Protein AF-A0A1M2VWN3-F1 (afdb_monomer)

Solvent-accessible surface area (backbone atoms only — not comparable to full-atom values): 7420 Å² total; per-residue (Å²): 137,85,85,89,80,76,85,82,74,79,75,86,73,88,50,48,45,52,66,59,38,49,77,71,51,67,49,44,97,93,47,69,50,64,65,43,53,75,71,62,56,84,66,40,78,57,47,56,67,54,49,51,51,35,54,48,38,22,66,74,72,71,43,54,59,69,57,19,49,51,53,50,51,52,51,54,37,45,76,72,42,26,39,98,89,72,43,48,45,75,63,72,66,51,54,83,51,55,61,55,52,56,50,25,71,77,68,74,49,85,81,58,73,78,65,77,69,75,129

InterPro domains:
  IPR018559 Protein of unknown function DUF2015 [PF09435] (18-87)
  IPR018559 Protein of unknown function DUF2015 [PTHR28023] (10-87)

Sequence (119 aa):
MRSLFGPRVAHYQPVSTFAEQADAGLSSSTFDIEANIRDGDSRAGLDDRGTQEVLDIMRRERVNFDQARLIRQNRILAAHGIDPSGQSSAFSRSPPWALHILIALQTGMPLDAKAVTRL

Nearest PDB structures 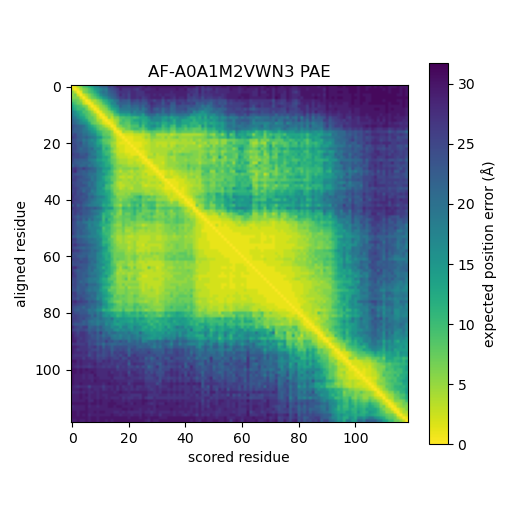(foldseek):
  1ofr-assembly4_G  TM=3.196E-01  e=9.215E+00  Saccharomyces cerevisiae

Organism: Trametes pubescens (NCBI:txid154538)

Radius of gyration: 23.91 Å; Cα contacts (8 Å, |Δi|>4): 80; chains: 1; bounding box: 56×49×53 Å

Mean predicted aligned error: 15.08 Å

Secondary structure (DSSP, 8-state):
----------PPPPPPPHHHHHHTT--BTTB--HHHHHTT-----S-HHHHHHHHHHHHHHT--HHHHHHHHHHHHHHHTTB-TTSSBHHHHTS-HHHHHHHHHHHHT----HHHH---

Foldseek 3Di:
DDDDDDDPPPDDDDAAALVVCVVVQLADPVRHCVVCVVVVPPDRPDGPVRSVQLVVQCVPVVDHSVVSVVVVVQVVCVVVQQHPVRHRVVVVPQPPLNVVVVVCVVPVNDDDPVSVPDD

Structure (mmCIF, N/CA/C/O backbone):
data_AF-A0A1M2VWN3-F1
#
_entry.id   AF-A0A1M2VWN3-F1
#
loop_
_atom_site.group_PDB
_atom_site.id
_atom_site.type_symbol
_atom_site.label_atom_id
_atom_site.label_alt_id
_atom_site.label_comp_id
_atom_site.label_asym_id
_atom_site.label_entity_id
_atom_site.label_seq_id
_atom_site.pdbx_PDB_ins_code
_atom_site.Cartn_x
_atom_site.Cartn_y
_atom_site.Cartn_z
_atom_site.occupancy
_atom_site.B_iso_or_equiv
_atom_site.auth_seq_id
_atom_site.auth_comp_id
_atom_site.auth_asym_id
_atom_site.auth_atom_id
_atom_site.pdbx_PDB_model_num
ATOM 1 N N . MET A 1 1 ? -28.999 -24.001 -33.099 1.00 45.41 1 MET A N 1
ATOM 2 C CA . MET A 1 1 ? -27.830 -23.099 -33.011 1.00 45.41 1 MET A CA 1
ATOM 3 C C . MET A 1 1 ? -27.843 -22.455 -31.628 1.00 45.41 1 MET A C 1
ATOM 5 O O . MET A 1 1 ? -28.754 -21.694 -31.344 1.00 45.41 1 MET A O 1
ATOM 9 N N . ARG A 1 2 ? -26.945 -22.860 -30.718 1.00 47.62 2 ARG A N 1
ATOM 10 C CA . ARG A 1 2 ? -26.876 -22.334 -29.339 1.00 47.62 2 ARG A CA 1
ATOM 11 C C . ARG A 1 2 ? -25.956 -21.112 -29.330 1.00 47.62 2 ARG A C 1
ATOM 13 O O . ARG A 1 2 ? -24.766 -21.256 -29.583 1.00 47.62 2 ARG A O 1
ATOM 20 N N . SER A 1 3 ? -26.523 -19.936 -29.071 1.00 49.66 3 SER A N 1
ATOM 21 C CA . SER A 1 3 ? -25.765 -18.703 -28.844 1.00 49.66 3 SER A CA 1
ATOM 22 C C . SER A 1 3 ? -25.067 -18.782 -27.484 1.00 49.66 3 SER A C 1
ATOM 24 O O . SER A 1 3 ? -25.713 -19.039 -26.470 1.00 49.66 3 SER A O 1
ATOM 26 N N . LEU A 1 4 ? -23.743 -18.625 -27.486 1.00 63.94 4 LEU A N 1
ATOM 27 C CA . LEU A 1 4 ? -22.833 -18.835 -26.356 1.00 63.94 4 LEU A CA 1
ATOM 28 C C . LEU A 1 4 ? -22.230 -17.520 -25.836 1.00 63.94 4 LEU A C 1
ATOM 30 O O . LEU A 1 4 ? -21.078 -17.518 -25.440 1.00 63.94 4 LEU A O 1
ATOM 34 N N . PHE A 1 5 ? -22.941 -16.391 -25.827 1.00 60.53 5 PHE A N 1
ATOM 35 C CA . PHE A 1 5 ? -22.358 -15.137 -25.317 1.00 60.53 5 PHE A CA 1
ATOM 36 C C . PHE A 1 5 ? -23.403 -14.252 -24.627 1.00 60.53 5 PHE A C 1
ATOM 38 O O . PHE A 1 5 ? -23.919 -13.303 -25.207 1.00 60.53 5 PHE A O 1
ATOM 45 N N . GLY A 1 6 ? -23.721 -14.576 -23.371 1.00 61.91 6 GLY A N 1
ATOM 46 C CA . GLY A 1 6 ? -24.357 -13.631 -22.448 1.00 61.91 6 GLY A CA 1
ATOM 47 C C . GLY A 1 6 ? -23.293 -12.743 -21.785 1.00 61.91 6 GLY A C 1
ATOM 48 O O . GLY A 1 6 ? -22.199 -13.243 -21.496 1.00 61.91 6 GLY A O 1
ATOM 49 N N . PRO A 1 7 ? -23.562 -11.447 -21.540 1.00 61.59 7 PRO A N 1
ATOM 50 C CA . PRO A 1 7 ? -22.617 -10.576 -20.856 1.00 61.59 7 PRO A CA 1
ATOM 51 C C . PRO A 1 7 ? -22.400 -11.098 -19.435 1.00 61.59 7 PRO A C 1
ATOM 53 O O . PRO A 1 7 ? -23.347 -11.311 -18.679 1.00 61.59 7 PRO A O 1
ATOM 56 N N . ARG A 1 8 ? -21.135 -11.324 -19.070 1.00 62.00 8 ARG A N 1
ATOM 57 C CA . ARG A 1 8 ? -20.754 -11.599 -17.685 1.00 62.00 8 ARG A CA 1
ATOM 58 C C . ARG A 1 8 ? -20.988 -10.319 -16.894 1.00 62.00 8 ARG A C 1
ATOM 60 O O . ARG A 1 8 ? -20.155 -9.418 -16.925 1.00 62.00 8 ARG A O 1
ATOM 67 N N . VAL A 1 9 ? -22.132 -10.223 -16.228 1.00 66.25 9 VAL A N 1
ATOM 68 C CA . VAL A 1 9 ? -22.371 -9.169 -15.246 1.00 66.25 9 VAL A CA 1
ATOM 69 C C . VAL A 1 9 ? -21.352 -9.395 -14.135 1.00 66.25 9 VAL A C 1
ATOM 71 O O . VAL A 1 9 ? -21.380 -10.424 -13.461 1.00 66.25 9 VAL A O 1
ATOM 74 N N . ALA A 1 10 ? -20.384 -8.489 -14.005 1.00 68.19 10 ALA A N 1
ATOM 75 C CA . ALA A 1 10 ? -19.480 -8.501 -12.869 1.00 68.19 10 ALA A CA 1
ATOM 76 C C . ALA A 1 10 ? -20.338 -8.300 -11.615 1.00 68.19 10 ALA A C 1
ATOM 78 O O . ALA A 1 10 ? -20.930 -7.238 -11.429 1.00 68.19 10 ALA A O 1
ATOM 79 N N . HIS A 1 11 ? -20.475 -9.347 -10.804 1.00 67.88 11 HIS A N 1
ATOM 80 C CA . HIS A 1 11 ? -21.182 -9.252 -9.537 1.00 67.88 11 HIS A CA 1
ATOM 81 C C . HIS A 1 11 ? -20.440 -8.260 -8.644 1.00 67.88 11 HIS A C 1
ATOM 83 O O . HIS A 1 11 ? -19.239 -8.411 -8.412 1.00 67.88 11 HIS A O 1
ATOM 89 N N . TYR A 1 12 ? -21.160 -7.250 -8.163 1.00 60.59 12 TYR A N 1
ATOM 90 C CA . TYR A 1 12 ? -20.692 -6.401 -7.080 1.00 60.59 12 TYR A CA 1
ATOM 91 C C . TYR A 1 12 ? -20.361 -7.299 -5.881 1.00 60.59 12 TYR A C 1
ATOM 93 O O . TYR A 1 12 ? -21.226 -8.035 -5.402 1.00 60.59 12 TYR A O 1
ATOM 101 N N . GLN A 1 13 ? -19.099 -7.290 -5.457 1.00 59.41 13 GLN A N 1
ATOM 102 C CA . GLN A 1 13 ? -18.680 -7.900 -4.200 1.00 59.41 13 GLN A CA 1
ATOM 103 C C . GLN A 1 13 ? -18.817 -6.823 -3.118 1.00 59.41 13 GLN A C 1
ATOM 105 O O . GLN A 1 13 ? -18.327 -5.710 -3.333 1.00 59.41 13 GLN A O 1
ATOM 110 N N . PRO A 1 14 ? -19.545 -7.100 -2.024 1.00 57.69 14 PRO A N 1
ATOM 111 C CA . PRO A 1 14 ? -19.690 -6.15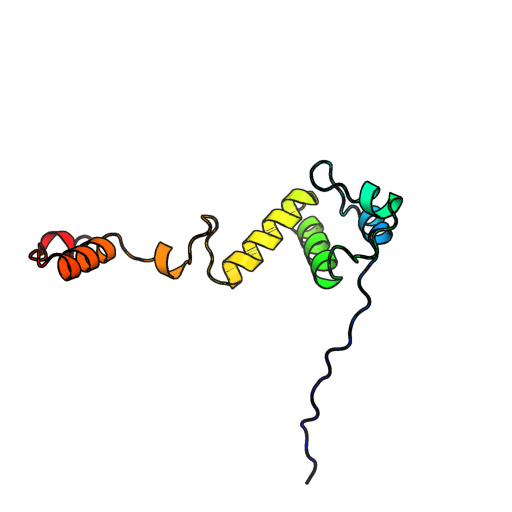0 -0.936 1.00 57.69 14 PRO A CA 1
ATOM 112 C C . PRO A 1 14 ? -18.325 -5.902 -0.302 1.00 57.69 14 PRO A C 1
ATOM 114 O O . PRO A 1 14 ? -17.713 -6.813 0.235 1.00 57.69 14 PRO A O 1
ATOM 117 N N . VAL A 1 15 ? -17.886 -4.653 -0.399 1.00 59.66 15 VAL A N 1
ATOM 118 C CA . VAL A 1 15 ? -16.602 -4.165 0.095 1.00 59.66 15 VAL A CA 1
AT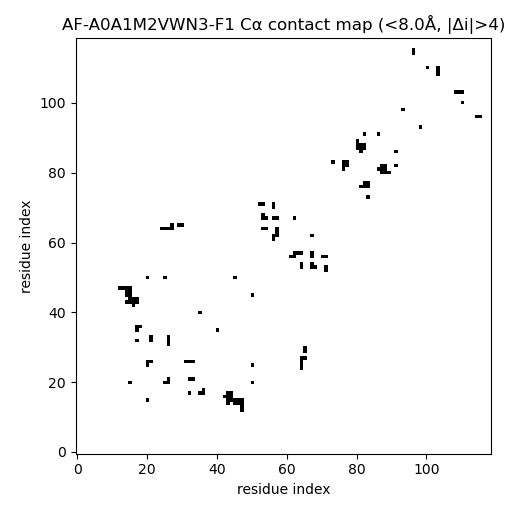OM 119 C C . VAL A 1 15 ? -16.554 -4.182 1.623 1.00 59.66 15 VAL A C 1
ATOM 121 O O . VAL A 1 15 ? -17.487 -3.707 2.273 1.00 59.66 15 VAL A O 1
ATOM 124 N N . SER A 1 16 ? -15.466 -4.725 2.173 1.00 66.12 16 SER A N 1
ATOM 125 C CA . SER A 1 16 ? -15.165 -4.736 3.613 1.00 66.12 16 SER A CA 1
ATOM 126 C C . SER A 1 16 ? -15.318 -3.354 4.254 1.00 66.12 16 SER A C 1
ATOM 128 O O . SER A 1 16 ? -14.957 -2.332 3.672 1.00 66.12 16 SER A O 1
ATOM 130 N N . THR A 1 17 ? -15.866 -3.309 5.467 1.00 73.31 17 THR A N 1
ATOM 131 C CA . THR A 1 17 ? -16.058 -2.038 6.188 1.00 73.31 17 THR A CA 1
ATOM 132 C C . THR A 1 17 ? -14.750 -1.550 6.818 1.00 73.31 17 THR A C 1
ATOM 134 O O . THR A 1 17 ? -13.833 -2.338 7.056 1.00 73.31 17 THR A O 1
ATOM 137 N N . PHE A 1 18 ? -14.655 -0.256 7.156 1.00 76.69 18 PHE A N 1
ATOM 138 C CA . PHE A 1 18 ? -13.473 0.285 7.846 1.00 76.69 18 PHE A CA 1
ATOM 139 C C . PHE A 1 18 ? -13.136 -0.472 9.144 1.00 76.69 18 PHE A C 1
ATOM 141 O O . PHE A 1 18 ? -11.960 -0.648 9.447 1.00 76.69 18 PHE A O 1
ATOM 148 N N . ALA A 1 19 ? -14.141 -0.963 9.878 1.00 76.19 19 ALA A N 1
ATOM 149 C CA . ALA A 1 19 ? -13.938 -1.733 11.106 1.00 76.19 19 ALA A CA 1
ATOM 150 C C . ALA A 1 19 ? -13.226 -3.074 10.854 1.00 76.19 19 ALA A C 1
ATOM 152 O O . ALA A 1 19 ? -12.301 -3.431 11.577 1.00 76.19 19 ALA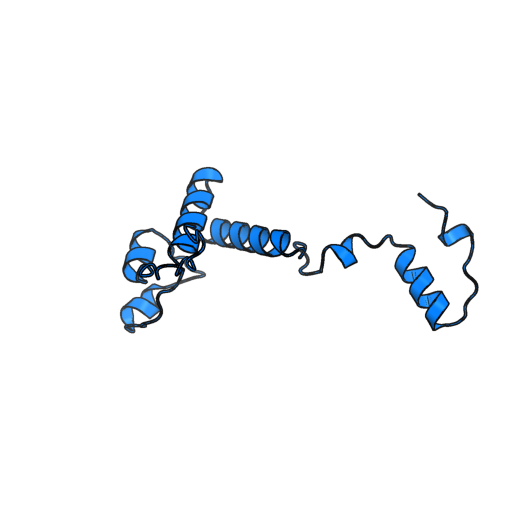 A O 1
ATOM 153 N N . GLU A 1 20 ? -13.605 -3.791 9.794 1.00 75.44 20 GLU A N 1
ATOM 154 C CA . GLU A 1 20 ? -12.945 -5.044 9.399 1.00 75.44 20 GLU A CA 1
ATOM 155 C C . GLU A 1 20 ? -11.515 -4.795 8.897 1.00 75.44 20 GLU A C 1
ATOM 157 O O . GLU A 1 20 ? -10.613 -5.594 9.142 1.00 75.44 20 GLU A O 1
ATOM 162 N N . GLN A 1 21 ? -11.283 -3.665 8.224 1.00 78.25 21 GLN A N 1
ATOM 163 C CA . GLN A 1 21 ? -9.951 -3.263 7.765 1.00 78.25 21 GLN A CA 1
ATOM 164 C C . GLN A 1 21 ? -9.033 -2.891 8.939 1.00 78.25 21 GLN A C 1
ATOM 166 O O . GLN A 1 21 ? -7.856 -3.256 8.929 1.00 78.25 21 GLN A O 1
ATOM 171 N N . ALA A 1 22 ? -9.564 -2.221 9.967 1.00 77.69 22 ALA A N 1
ATOM 172 C CA . ALA A 1 22 ? -8.826 -1.922 11.192 1.00 77.69 22 ALA A CA 1
ATOM 173 C C . ALA A 1 22 ? -8.416 -3.206 11.930 1.00 77.69 22 ALA A C 1
ATOM 175 O O . ALA A 1 22 ? -7.242 -3.360 12.269 1.00 77.69 22 ALA A O 1
ATOM 176 N N . ASP A 1 23 ? -9.336 -4.166 12.078 1.00 79.19 23 ASP A N 1
ATOM 177 C CA . ASP A 1 23 ? -9.056 -5.467 12.708 1.00 79.19 23 ASP A CA 1
ATOM 178 C C . ASP A 1 23 ? -8.026 -6.294 11.908 1.00 79.19 23 ASP A C 1
ATOM 180 O O . ASP A 1 23 ? -7.166 -6.972 12.471 1.00 79.19 23 ASP A O 1
ATOM 184 N N . ALA A 1 24 ? -8.022 -6.156 10.577 1.00 78.44 24 ALA A N 1
ATOM 185 C CA . ALA A 1 24 ? -7.018 -6.752 9.692 1.00 78.44 24 ALA A CA 1
ATOM 186 C C . ALA A 1 24 ? -5.647 -6.036 9.707 1.00 78.44 24 ALA A C 1
ATOM 188 O O . ALA A 1 24 ? -4.738 -6.433 8.970 1.00 78.44 24 ALA A O 1
ATOM 189 N N . GLY A 1 25 ? -5.475 -4.987 10.518 1.00 78.94 25 GLY A N 1
ATOM 190 C CA . GLY A 1 25 ? -4.225 -4.234 10.631 1.00 78.94 25 GLY A CA 1
ATOM 191 C C . GLY A 1 25 ? -3.952 -3.290 9.456 1.00 78.94 25 GLY A C 1
ATOM 192 O O . GLY A 1 25 ? -2.800 -2.921 9.221 1.00 78.94 25 GLY A O 1
ATOM 193 N N . LEU A 1 26 ? -4.988 -2.888 8.713 1.00 80.38 26 LEU A N 1
ATOM 194 C CA . LEU A 1 26 ? -4.902 -1.934 7.600 1.00 80.38 26 LEU A CA 1
ATOM 195 C C . LEU A 1 26 ? -5.031 -0.474 8.073 1.00 80.38 26 LEU A C 1
ATOM 197 O O . LEU A 1 26 ? -5.675 0.353 7.426 1.00 80.38 26 LEU A O 1
ATOM 201 N N . SER A 1 27 ? -4.413 -0.162 9.211 1.00 81.31 27 SER A N 1
ATOM 202 C CA . SER A 1 27 ? -4.357 1.173 9.807 1.00 81.31 27 SER A CA 1
ATOM 203 C C . SER A 1 27 ? -2.923 1.476 10.243 1.00 81.31 27 SER A C 1
ATOM 205 O O . SER A 1 27 ? -2.202 0.585 10.701 1.00 81.31 27 SER A O 1
ATOM 207 N N . SER A 1 28 ? -2.482 2.723 10.087 1.00 80.88 28 SER A N 1
ATOM 208 C CA . SER A 1 28 ? -1.169 3.190 10.550 1.00 80.88 28 SER A CA 1
ATOM 209 C C . SER A 1 28 ? -1.238 4.623 11.064 1.00 80.88 28 SER A C 1
ATOM 211 O O . SER A 1 28 ? -2.215 5.330 10.849 1.00 80.88 28 SER A O 1
ATOM 213 N N . SER A 1 29 ? -0.164 5.106 11.692 1.00 79.56 29 SER A N 1
ATOM 214 C CA . SER A 1 29 ? -0.073 6.508 12.127 1.00 79.56 29 SER A CA 1
ATOM 215 C C . SER A 1 29 ? -0.177 7.515 10.976 1.00 79.56 29 SER A C 1
ATOM 217 O O . SER A 1 29 ? -0.609 8.644 11.185 1.00 79.56 29 SER A O 1
ATOM 219 N N . THR A 1 30 ? 0.216 7.119 9.762 1.00 76.50 30 THR A N 1
ATOM 220 C CA . THR A 1 30 ? 0.143 7.964 8.556 1.00 76.50 30 THR A CA 1
ATOM 221 C C . THR A 1 30 ? -1.166 7.752 7.791 1.00 76.50 30 THR A C 1
ATOM 223 O O . THR A 1 30 ? -1.481 8.491 6.857 1.00 76.50 30 THR A O 1
ATOM 226 N N . PHE A 1 31 ? -1.928 6.725 8.162 1.00 74.25 31 PHE A N 1
ATOM 227 C CA . PHE A 1 31 ? -3.192 6.358 7.549 1.00 74.25 31 PHE A CA 1
ATOM 228 C C . PHE A 1 31 ? -4.146 5.823 8.615 1.00 74.25 31 PHE A C 1
ATOM 230 O O . PHE A 1 31 ? -4.411 4.623 8.697 1.00 74.25 31 PHE A O 1
ATOM 237 N N . ASP A 1 32 ? -4.615 6.746 9.449 1.00 80.50 32 ASP A N 1
ATOM 238 C CA . ASP A 1 32 ? -5.549 6.461 10.529 1.00 80.50 32 ASP A CA 1
ATOM 239 C C . ASP A 1 32 ? -6.981 6.387 9.982 1.00 80.50 32 ASP A C 1
ATOM 241 O O . ASP A 1 32 ? -7.500 7.346 9.401 1.00 80.50 32 ASP A O 1
ATOM 245 N N . ILE A 1 33 ? -7.613 5.227 10.154 1.00 81.06 33 ILE A N 1
ATOM 246 C CA . ILE A 1 33 ? -9.008 4.983 9.771 1.00 81.06 33 ILE A CA 1
ATOM 247 C C . ILE A 1 33 ? -9.963 4.959 10.972 1.00 81.06 33 ILE A C 1
ATOM 249 O O . ILE A 1 33 ? -11.176 4.933 10.767 1.00 81.06 33 ILE A O 1
ATOM 253 N N . GLU A 1 34 ? -9.455 5.051 12.206 1.00 80.62 34 GLU A N 1
ATOM 254 C CA . GLU A 1 34 ? -10.255 5.022 13.441 1.00 80.62 34 GLU A CA 1
ATOM 255 C C . GLU A 1 34 ? -11.202 6.220 13.529 1.00 80.62 34 GLU A C 1
ATOM 257 O O . GLU A 1 34 ? -12.357 6.092 13.939 1.00 80.62 34 GLU A O 1
ATOM 262 N N . ALA A 1 35 ? -10.753 7.394 13.074 1.00 81.25 35 ALA A N 1
ATOM 263 C CA . ALA A 1 35 ? -11.606 8.574 12.992 1.00 81.25 35 ALA A CA 1
ATOM 264 C C . ALA A 1 35 ? -12.809 8.351 12.058 1.00 81.25 35 ALA A C 1
ATOM 266 O O . ALA A 1 35 ? -13.922 8.732 12.410 1.00 81.25 35 ALA A O 1
ATOM 267 N N . ASN A 1 36 ? -12.609 7.669 10.925 1.00 81.38 36 ASN A N 1
ATOM 268 C CA . ASN A 1 36 ? -13.680 7.378 9.968 1.00 81.38 36 ASN A CA 1
ATOM 269 C C . ASN A 1 36 ? -14.698 6.386 10.553 1.00 81.38 36 ASN A C 1
ATOM 271 O O . ASN A 1 36 ? -15.899 6.552 10.350 1.00 81.38 36 ASN A O 1
ATOM 275 N N . ILE A 1 37 ? -14.234 5.394 11.324 1.00 78.75 37 ILE A N 1
ATOM 276 C CA . ILE A 1 37 ? -15.103 4.452 12.049 1.00 78.75 37 ILE A CA 1
ATOM 277 C C . ILE A 1 37 ? -15.927 5.203 13.100 1.00 78.75 37 ILE A C 1
ATOM 279 O O . ILE A 1 37 ? -17.147 5.053 13.161 1.00 78.75 37 ILE A O 1
ATOM 283 N N . ARG A 1 38 ? -15.267 6.046 13.904 1.00 80.00 38 ARG A N 1
ATOM 284 C CA . ARG A 1 38 ? -15.892 6.833 14.976 1.00 80.00 38 ARG A CA 1
ATOM 285 C C . ARG A 1 38 ? -16.933 7.822 14.450 1.00 80.00 38 ARG A C 1
ATOM 287 O O . ARG A 1 38 ? -17.962 8.007 15.092 1.00 80.00 38 ARG A O 1
ATOM 294 N N . ASP A 1 39 ? -16.674 8.439 13.300 1.00 82.81 39 ASP A N 1
ATOM 295 C CA . ASP A 1 39 ? -17.576 9.407 12.669 1.00 82.81 39 ASP A CA 1
ATOM 296 C C . ASP A 1 39 ? -18.662 8.736 11.801 1.00 82.81 39 ASP A C 1
ATOM 298 O O . ASP A 1 39 ? -19.511 9.424 11.235 1.00 82.81 39 ASP A O 1
ATOM 302 N N . GLY A 1 40 ? -18.676 7.397 11.723 1.00 75.06 40 GLY A N 1
ATOM 303 C CA . GLY A 1 40 ? -19.678 6.640 10.973 1.00 75.06 40 GLY A CA 1
ATOM 304 C C . GLY A 1 40 ? -19.599 6.867 9.462 1.00 75.06 40 GLY A C 1
ATOM 305 O O . GLY A 1 40 ? -20.633 6.915 8.793 1.00 75.06 40 GLY A O 1
ATOM 306 N N . ASP A 1 41 ? -18.389 7.045 8.922 1.00 76.31 41 ASP A N 1
ATOM 307 C CA . ASP A 1 41 ? -18.172 7.223 7.487 1.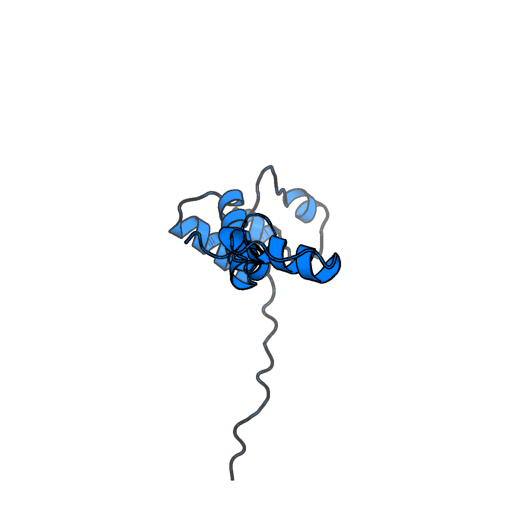00 76.31 41 ASP A CA 1
ATOM 308 C C . ASP A 1 41 ? -18.699 5.998 6.718 1.00 76.31 41 ASP A C 1
ATOM 310 O O . ASP A 1 41 ? -18.334 4.854 6.986 1.00 76.31 41 ASP A O 1
ATOM 314 N N . SER A 1 42 ? -19.584 6.256 5.753 1.00 69.94 42 SER A N 1
ATOM 315 C CA . SER A 1 42 ? -20.246 5.235 4.932 1.00 69.94 42 SER A CA 1
ATOM 316 C C . SER A 1 42 ? -19.416 4.780 3.729 1.00 69.94 42 SER A C 1
ATOM 318 O O . SER A 1 42 ? -19.825 3.869 3.005 1.00 69.94 42 SER A O 1
ATOM 320 N N . ARG A 1 43 ? -18.257 5.403 3.478 1.00 75.19 43 ARG A N 1
ATOM 321 C CA . ARG A 1 43 ? -17.309 4.920 2.469 1.00 75.19 43 ARG A CA 1
ATOM 322 C C . ARG A 1 43 ? -16.741 3.572 2.916 1.00 75.19 43 ARG A C 1
ATOM 324 O O . ARG A 1 43 ? -16.538 3.330 4.094 1.00 75.19 43 ARG A O 1
ATOM 331 N N . ALA A 1 44 ? -16.440 2.697 1.965 1.00 65.00 44 ALA A N 1
ATOM 332 C CA . ALA A 1 44 ? -15.958 1.347 2.268 1.00 65.00 44 ALA A CA 1
ATOM 333 C C . ALA A 1 44 ? -14.422 1.216 2.316 1.00 65.00 44 ALA A C 1
ATOM 335 O O . ALA A 1 44 ? -13.885 0.118 2.365 1.00 65.00 44 ALA A O 1
ATOM 336 N N . GLY A 1 45 ? -13.680 2.325 2.273 1.00 73.44 45 GLY A N 1
ATOM 337 C CA . GLY A 1 45 ? -12.216 2.268 2.256 1.00 73.44 45 GLY A CA 1
ATOM 338 C C . GLY A 1 45 ? -11.665 1.530 1.029 1.00 73.44 45 GLY A C 1
ATOM 339 O O . GLY A 1 45 ? -12.009 1.869 -0.106 1.00 73.44 45 GLY A O 1
ATOM 340 N N . LEU A 1 46 ? -10.763 0.570 1.253 1.00 71.06 46 LEU A N 1
ATOM 341 C CA . LEU A 1 46 ? -10.213 -0.284 0.195 1.00 71.06 46 LEU A CA 1
ATOM 342 C C . LEU A 1 46 ? -11.262 -1.282 -0.314 1.00 71.06 46 LEU A C 1
ATOM 344 O O . LEU A 1 46 ? -12.071 -1.801 0.448 1.00 71.06 46 LEU A O 1
ATOM 348 N N . ASP A 1 47 ? -11.222 -1.589 -1.609 1.00 76.88 47 ASP A N 1
ATOM 349 C CA . ASP A 1 47 ? -11.992 -2.706 -2.147 1.00 76.88 47 ASP A CA 1
ATOM 350 C C . ASP A 1 47 ? -11.400 -4.049 -1.691 1.00 76.88 47 ASP A C 1
ATOM 352 O O . ASP A 1 47 ? -10.211 -4.134 -1.386 1.00 76.88 47 ASP A O 1
ATOM 356 N N . ASP A 1 48 ? -12.187 -5.130 -1.680 1.00 77.00 48 ASP A N 1
ATOM 357 C CA . ASP A 1 48 ? -11.715 -6.432 -1.170 1.00 77.00 48 ASP A CA 1
ATOM 358 C C . ASP A 1 48 ? -10.477 -6.943 -1.906 1.00 77.00 48 ASP A C 1
ATOM 360 O O . ASP A 1 48 ? -9.583 -7.544 -1.309 1.00 77.00 48 ASP A O 1
ATOM 364 N N . ARG A 1 49 ? -10.388 -6.654 -3.211 1.00 80.94 49 ARG A N 1
ATOM 365 C CA . ARG A 1 49 ? -9.204 -6.969 -4.015 1.00 80.94 49 ARG A CA 1
ATOM 366 C C . ARG A 1 49 ? -7.993 -6.172 -3.546 1.00 80.94 49 ARG A C 1
ATOM 368 O O . ARG A 1 49 ? -6.925 -6.754 -3.383 1.00 80.94 49 ARG A O 1
ATOM 375 N N . GLY A 1 50 ? -8.148 -4.872 -3.299 1.00 82.81 50 GLY A N 1
ATOM 376 C CA . GLY A 1 50 ? -7.089 -4.029 -2.758 1.00 82.81 50 GLY A CA 1
ATOM 377 C C . GLY A 1 50 ? -6.650 -4.458 -1.362 1.00 82.81 50 GLY A C 1
ATOM 378 O O . GLY A 1 50 ? -5.449 -4.557 -1.116 1.00 82.81 50 GLY A O 1
ATOM 379 N N . THR A 1 51 ? -7.596 -4.791 -0.486 1.00 84.88 51 THR A N 1
ATOM 380 C CA . THR A 1 51 ? -7.331 -5.346 0.849 1.00 84.88 51 THR A CA 1
ATOM 381 C C . THR A 1 51 ? -6.543 -6.651 0.755 1.00 84.88 51 THR A C 1
ATOM 383 O O . THR A 1 51 ? -5.487 -6.789 1.377 1.00 84.88 51 THR A O 1
ATOM 386 N N . GLN A 1 52 ? -6.988 -7.589 -0.082 1.00 87.88 52 GLN A N 1
ATOM 387 C CA . GLN A 1 52 ? -6.316 -8.873 -0.255 1.00 87.88 52 GLN A CA 1
ATOM 388 C C . GLN A 1 52 ? -4.911 -8.722 -0.851 1.00 87.88 52 GLN A C 1
ATOM 390 O O . GLN A 1 52 ? -3.983 -9.383 -0.388 1.00 87.88 52 GLN A O 1
ATOM 395 N N . GLU A 1 53 ? -4.722 -7.833 -1.830 1.00 88.88 53 GLU A N 1
ATOM 396 C CA . GLU A 1 53 ? -3.406 -7.539 -2.408 1.00 88.88 53 GLU A CA 1
ATOM 397 C C . GLU A 1 53 ? -2.435 -6.961 -1.377 1.00 88.88 53 GLU A C 1
ATOM 399 O O . GLU A 1 53 ? -1.276 -7.378 -1.331 1.00 88.88 53 GLU A O 1
ATOM 404 N N . VAL A 1 54 ? -2.887 -6.025 -0.536 1.00 89.94 54 VAL A N 1
ATOM 405 C CA . VAL A 1 54 ? -2.053 -5.451 0.530 1.00 89.94 54 VAL A CA 1
ATOM 406 C C . VAL A 1 54 ? -1.655 -6.531 1.537 1.00 89.94 54 VAL A C 1
ATOM 408 O O . VAL A 1 54 ? -0.467 -6.675 1.826 1.00 89.94 54 VAL A O 1
ATOM 411 N N . LEU A 1 55 ? -2.604 -7.351 1.998 1.00 90.19 55 LEU A N 1
ATOM 412 C CA . LEU A 1 55 ? -2.328 -8.464 2.914 1.00 90.19 55 LEU A CA 1
ATOM 413 C C . LEU A 1 55 ? -1.379 -9.506 2.300 1.00 90.19 55 LEU A C 1
ATOM 415 O O . LEU A 1 55 ? -0.524 -10.067 2.990 1.00 90.19 55 LEU A O 1
ATOM 419 N N . ASP A 1 56 ? -1.500 -9.780 1.002 1.00 93.56 56 ASP A N 1
ATOM 420 C CA . ASP A 1 56 ? -0.583 -10.656 0.274 1.00 93.56 56 ASP A CA 1
ATOM 421 C C . ASP A 1 56 ? 0.831 -10.072 0.200 1.00 93.56 56 ASP A C 1
ATOM 423 O O . ASP A 1 56 ? 1.801 -10.800 0.414 1.00 93.56 56 ASP A O 1
ATOM 427 N N . ILE A 1 57 ? 0.969 -8.770 -0.062 1.00 93.12 57 ILE A N 1
ATOM 428 C CA . ILE A 1 57 ? 2.267 -8.083 -0.092 1.00 93.12 57 ILE A CA 1
ATOM 429 C C . ILE A 1 57 ? 2.911 -8.092 1.295 1.00 93.12 57 ILE A C 1
ATOM 431 O O . ILE A 1 57 ? 4.078 -8.461 1.409 1.00 93.12 57 ILE A O 1
ATOM 435 N N . MET A 1 58 ? 2.156 -7.773 2.350 1.00 93.31 58 MET A N 1
ATOM 436 C CA . MET A 1 58 ? 2.648 -7.832 3.732 1.00 93.31 58 MET A CA 1
ATOM 437 C C . MET A 1 58 ? 3.188 -9.226 4.068 1.00 93.31 58 MET A C 1
ATOM 439 O O . MET A 1 58 ? 4.285 -9.358 4.611 1.00 93.31 58 MET A O 1
ATOM 443 N N . ARG A 1 59 ? 2.459 -10.286 3.686 1.00 93.62 59 ARG A N 1
ATOM 444 C CA . ARG A 1 59 ? 2.881 -11.676 3.927 1.00 93.62 59 ARG A CA 1
ATOM 445 C C . ARG A 1 59 ? 4.103 -12.088 3.108 1.00 93.62 59 ARG A C 1
ATOM 447 O O . ARG A 1 59 ? 4.992 -12.740 3.655 1.00 93.62 59 ARG A O 1
ATOM 454 N N . ARG A 1 60 ? 4.145 -11.749 1.816 1.00 94.94 60 ARG A N 1
ATOM 455 C CA . ARG A 1 60 ? 5.210 -12.177 0.889 1.00 94.94 60 ARG A CA 1
ATOM 456 C C . ARG A 1 60 ? 6.508 -11.403 1.092 1.00 94.94 60 ARG A C 1
ATOM 458 O O . ARG A 1 60 ? 7.565 -12.018 1.154 1.00 94.94 60 ARG A O 1
ATOM 465 N N . GLU A 1 61 ? 6.418 -10.083 1.223 1.00 92.56 61 GLU A N 1
ATOM 466 C CA . GLU A 1 61 ? 7.576 -9.187 1.338 1.00 92.56 61 GLU A CA 1
ATOM 467 C C . GLU A 1 61 ? 7.995 -8.961 2.803 1.00 92.56 61 GLU A C 1
ATOM 469 O O . GLU A 1 61 ? 9.035 -8.361 3.054 1.00 92.56 61 GLU A O 1
ATOM 474 N N . ARG A 1 62 ? 7.206 -9.447 3.780 1.00 93.38 62 ARG A N 1
ATOM 475 C CA . ARG A 1 62 ? 7.443 -9.273 5.230 1.00 93.38 62 ARG A CA 1
ATOM 476 C C . ARG A 1 62 ? 7.542 -7.800 5.647 1.00 93.38 62 ARG A C 1
ATOM 478 O O . ARG A 1 62 ? 8.353 -7.435 6.494 1.00 93.38 62 ARG A O 1
ATOM 485 N N . VAL A 1 63 ? 6.696 -6.965 5.056 1.00 93.75 63 VAL A N 1
ATOM 486 C CA . VAL A 1 63 ? 6.662 -5.513 5.275 1.00 93.75 63 VAL A CA 1
ATOM 487 C C . VAL A 1 63 ? 5.426 -5.088 6.067 1.00 93.75 63 VAL A C 1
ATOM 489 O O . VAL A 1 63 ? 4.443 -5.827 6.151 1.00 93.75 63 VAL A O 1
ATOM 492 N N . ASN A 1 64 ? 5.464 -3.882 6.633 1.00 90.00 64 ASN A N 1
ATOM 493 C CA . ASN A 1 64 ? 4.302 -3.293 7.299 1.00 90.00 64 ASN A CA 1
ATOM 494 C C . ASN A 1 64 ? 3.252 -2.780 6.289 1.00 90.00 64 ASN A C 1
ATOM 496 O O . ASN A 1 64 ? 3.480 -2.762 5.077 1.00 90.00 64 ASN A O 1
ATOM 500 N N . PHE A 1 65 ? 2.092 -2.363 6.798 1.00 87.38 65 PHE A N 1
ATOM 501 C CA . PHE A 1 65 ? 0.968 -1.894 5.985 1.00 87.38 65 PHE A CA 1
ATOM 502 C C . PHE A 1 65 ? 1.331 -0.724 5.055 1.00 87.38 65 PHE A C 1
ATOM 504 O O . PHE A 1 65 ? 1.016 -0.762 3.864 1.00 87.38 65 PHE A O 1
ATOM 511 N N . ASP A 1 66 ? 2.048 0.282 5.558 1.00 88.38 66 ASP A N 1
ATOM 512 C CA . ASP A 1 66 ? 2.424 1.460 4.765 1.00 88.38 66 ASP A CA 1
ATOM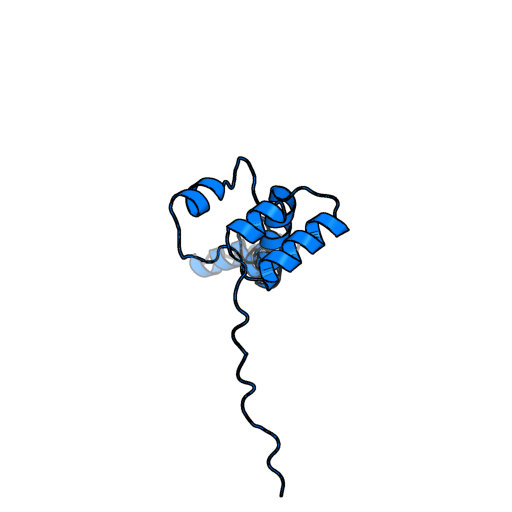 513 C C . ASP A 1 66 ? 3.363 1.095 3.613 1.00 88.38 66 ASP A C 1
ATOM 515 O O . ASP A 1 66 ? 3.167 1.509 2.467 1.00 88.38 66 ASP A O 1
ATOM 519 N N . GLN A 1 67 ? 4.356 0.255 3.894 1.00 90.69 67 GLN A N 1
ATOM 520 C CA . GLN A 1 67 ? 5.269 -0.271 2.886 1.00 90.69 67 GLN A CA 1
ATOM 521 C C . GLN A 1 67 ? 4.526 -1.123 1.852 1.00 90.69 67 GLN A C 1
ATOM 523 O O . GLN A 1 67 ? 4.773 -0.993 0.653 1.00 90.69 67 GLN A O 1
ATOM 528 N N . ALA A 1 68 ? 3.582 -1.959 2.287 1.00 92.69 68 ALA A N 1
ATOM 529 C CA . ALA A 1 68 ? 2.777 -2.765 1.380 1.00 92.69 68 ALA A CA 1
ATOM 530 C C . ALA A 1 68 ? 1.916 -1.902 0.449 1.00 92.69 68 ALA A C 1
ATOM 532 O O . ALA A 1 68 ? 1.848 -2.172 -0.753 1.00 92.69 68 ALA A O 1
ATOM 533 N N . ARG A 1 69 ? 1.319 -0.822 0.968 1.00 90.25 69 ARG A N 1
ATOM 534 C CA . ARG A 1 69 ? 0.579 0.157 0.161 1.00 90.25 69 ARG A CA 1
ATOM 535 C C . ARG A 1 69 ? 1.465 0.852 -0.863 1.00 90.25 69 ARG A C 1
ATOM 537 O O . ARG A 1 69 ? 1.061 0.971 -2.019 1.00 90.25 69 ARG A O 1
ATOM 544 N N . LEU A 1 70 ? 2.675 1.252 -0.473 1.00 91.12 70 LEU A N 1
ATOM 545 C CA . LEU A 1 70 ? 3.643 1.853 -1.390 1.00 91.12 70 LEU A CA 1
ATOM 546 C C . LEU A 1 70 ? 4.027 0.883 -2.519 1.00 91.12 70 LEU A C 1
ATOM 548 O O . LEU A 1 70 ? 3.994 1.249 -3.693 1.00 91.12 70 LEU A O 1
ATOM 552 N N . ILE A 1 71 ? 4.337 -0.372 -2.181 1.00 91.44 71 ILE A N 1
ATOM 553 C CA . ILE A 1 71 ? 4.678 -1.412 -3.162 1.00 91.44 71 ILE A CA 1
ATOM 554 C C . ILE A 1 71 ? 3.509 -1.656 -4.120 1.00 91.44 71 ILE A C 1
ATOM 556 O O . ILE A 1 71 ? 3.714 -1.704 -5.335 1.00 91.44 71 ILE A O 1
ATOM 560 N N . ARG A 1 72 ? 2.283 -1.784 -3.598 1.00 91.38 72 ARG A N 1
ATOM 561 C CA . ARG A 1 72 ? 1.076 -1.959 -4.416 1.00 91.38 72 ARG A CA 1
ATOM 562 C C . ARG A 1 72 ? 0.906 -0.807 -5.402 1.00 91.38 72 ARG A C 1
ATOM 564 O O . ARG A 1 72 ? 0.721 -1.050 -6.592 1.00 91.38 72 ARG A O 1
ATOM 571 N N . GLN A 1 73 ? 1.010 0.430 -4.921 1.00 90.19 73 GLN A N 1
ATOM 572 C CA . GLN A 1 73 ? 0.843 1.614 -5.756 1.00 90.19 73 GLN A CA 1
ATOM 573 C C . GLN A 1 73 ? 1.898 1.670 -6.864 1.00 90.19 73 GLN A C 1
ATOM 575 O O . GLN A 1 73 ? 1.556 1.880 -8.025 1.00 90.19 73 GLN A O 1
ATOM 580 N N . ASN A 1 74 ? 3.161 1.389 -6.536 1.00 88.31 74 ASN A N 1
ATOM 581 C CA . ASN A 1 74 ? 4.238 1.332 -7.522 1.00 88.31 74 ASN A CA 1
ATOM 582 C C . ASN A 1 74 ? 4.002 0.246 -8.582 1.00 88.31 74 ASN A C 1
ATOM 584 O O . ASN A 1 74 ? 4.262 0.480 -9.759 1.00 88.31 74 ASN A O 1
ATOM 588 N N . ARG A 1 75 ? 3.464 -0.922 -8.201 1.00 90.31 75 ARG A N 1
ATOM 589 C CA . ARG A 1 75 ? 3.106 -1.991 -9.153 1.00 90.31 75 ARG A CA 1
ATOM 590 C C . ARG A 1 75 ? 1.995 -1.560 -10.111 1.00 90.31 75 ARG A C 1
ATOM 592 O O . ARG A 1 75 ? 2.106 -1.818 -11.306 1.00 90.31 75 ARG A O 1
ATOM 599 N N . ILE A 1 76 ? 0.960 -0.884 -9.609 1.00 88.62 76 ILE A N 1
ATOM 600 C CA . ILE A 1 76 ? -0.139 -0.358 -10.436 1.00 88.62 76 ILE A CA 1
ATOM 601 C C . ILE A 1 76 ? 0.394 0.693 -11.416 1.00 88.62 76 ILE A C 1
ATOM 603 O O . ILE A 1 76 ? 0.137 0.605 -12.615 1.00 88.62 76 ILE A O 1
ATOM 607 N N . LEU A 1 77 ? 1.187 1.650 -10.931 1.00 86.81 77 LEU A N 1
ATOM 608 C CA . LEU A 1 77 ? 1.796 2.684 -11.771 1.00 86.81 77 LEU A CA 1
ATOM 609 C C . LEU A 1 77 ? 2.671 2.067 -12.871 1.00 86.81 77 LEU A C 1
ATOM 611 O O . LEU A 1 77 ? 2.492 2.388 -14.047 1.00 86.81 77 LEU A O 1
ATOM 615 N N . ALA A 1 78 ? 3.529 1.109 -12.517 1.00 84.88 78 ALA A N 1
ATOM 616 C CA . ALA A 1 78 ? 4.376 0.408 -13.475 1.00 84.88 78 ALA A CA 1
ATOM 617 C C . ALA A 1 78 ? 3.562 -0.370 -14.524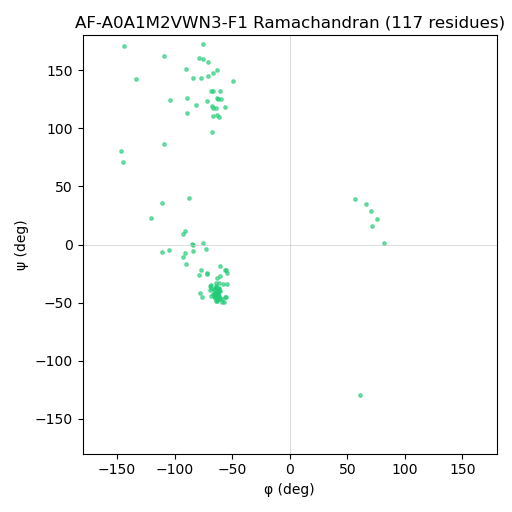 1.00 84.88 78 ALA A C 1
ATOM 619 O O . ALA A 1 78 ? 3.904 -0.337 -15.707 1.00 84.88 78 ALA A O 1
ATOM 620 N N . ALA A 1 79 ? 2.461 -1.018 -14.125 1.00 86.94 79 ALA A N 1
ATOM 621 C CA . ALA A 1 79 ? 1.559 -1.714 -15.046 1.00 86.94 79 ALA A CA 1
ATOM 622 C C . ALA A 1 79 ? 0.895 -0.761 -16.058 1.00 86.94 79 ALA A C 1
ATOM 624 O O . ALA A 1 79 ? 0.627 -1.156 -17.192 1.00 86.94 79 ALA A O 1
ATOM 625 N N . HIS A 1 80 ? 0.694 0.505 -15.683 1.00 87.62 80 HIS A N 1
ATOM 626 C CA . HIS A 1 80 ? 0.211 1.569 -16.568 1.00 87.62 80 HIS A CA 1
ATOM 627 C C . HIS A 1 80 ? 1.335 2.343 -17.271 1.00 87.62 80 HIS A C 1
ATOM 629 O O . HIS A 1 80 ? 1.093 3.376 -17.896 1.00 87.62 80 HIS A O 1
ATOM 635 N N . GLY A 1 81 ? 2.569 1.839 -17.206 1.00 84.31 81 GLY A N 1
ATOM 636 C CA . GLY A 1 81 ? 3.713 2.438 -17.875 1.00 84.31 81 GLY A CA 1
ATOM 637 C C . GLY A 1 81 ? 4.149 3.760 -17.253 1.00 84.31 81 GLY A C 1
ATOM 638 O O . GLY A 1 81 ? 4.691 4.586 -17.979 1.00 84.31 81 GLY A O 1
ATOM 639 N N . ILE A 1 82 ? 3.926 3.963 -15.955 1.00 82.75 82 ILE A N 1
ATOM 640 C CA . ILE A 1 82 ? 4.428 5.093 -15.169 1.00 82.75 82 ILE A CA 1
ATOM 641 C C . ILE A 1 82 ? 5.599 4.590 -14.314 1.00 82.75 82 ILE A C 1
ATOM 643 O O . ILE A 1 82 ? 5.480 3.615 -13.576 1.00 82.75 82 ILE A O 1
ATOM 647 N N . ASP A 1 83 ? 6.747 5.237 -14.458 1.00 79.88 83 ASP A N 1
ATOM 648 C CA . ASP A 1 83 ? 7.987 4.951 -13.73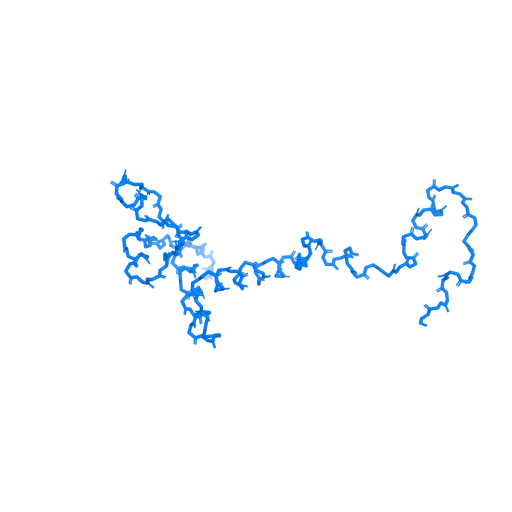5 1.00 79.88 83 ASP A CA 1
ATOM 649 C C . ASP A 1 83 ? 7.925 5.461 -12.272 1.00 79.88 83 ASP A C 1
ATOM 651 O O . ASP A 1 83 ? 7.124 6.359 -11.995 1.00 79.88 83 ASP A O 1
ATOM 655 N N . PRO A 1 84 ? 8.758 4.971 -11.322 1.00 76.81 84 PRO A N 1
ATOM 656 C CA . PRO A 1 84 ? 8.797 5.486 -9.947 1.00 76.81 84 PRO A CA 1
ATOM 657 C C . PRO A 1 84 ? 9.054 6.996 -9.827 1.00 76.81 84 PRO A C 1
ATOM 659 O O . PRO A 1 84 ? 8.687 7.595 -8.821 1.00 76.81 84 PRO A O 1
ATOM 662 N N . SER A 1 85 ? 9.643 7.629 -10.849 1.00 80.00 85 SER A N 1
ATOM 663 C CA . SER A 1 85 ? 9.763 9.093 -10.947 1.00 80.00 85 SER A CA 1
ATOM 664 C C . SER A 1 85 ? 8.447 9.824 -11.273 1.00 80.00 85 SER A C 1
ATOM 666 O O . SER A 1 85 ? 8.423 11.051 -11.331 1.00 80.00 85 SER A O 1
ATOM 668 N N . GLY A 1 86 ? 7.354 9.095 -11.517 1.00 73.81 86 GLY A N 1
ATOM 669 C CA . GLY A 1 86 ? 6.053 9.629 -11.929 1.00 73.81 86 GLY A CA 1
ATOM 670 C C . GLY A 1 86 ? 5.939 9.927 -13.429 1.00 73.81 86 GLY A C 1
ATOM 671 O O . GLY A 1 86 ? 4.893 10.385 -13.884 1.00 73.81 86 GLY A O 1
ATOM 672 N N . GLN A 1 87 ? 6.986 9.666 -14.216 1.00 76.12 87 GLN A N 1
ATOM 673 C CA . GLN A 1 87 ? 7.001 9.915 -15.660 1.00 76.12 87 GLN A CA 1
ATOM 674 C C . GLN A 1 87 ? 6.519 8.697 -16.449 1.00 76.12 87 GLN A C 1
ATOM 676 O O . GLN A 1 87 ? 6.724 7.555 -16.045 1.00 76.12 87 GLN A O 1
ATOM 681 N N . SER A 1 88 ? 5.926 8.918 -17.625 1.00 72.06 88 SER A N 1
ATOM 682 C CA . SER A 1 88 ? 5.637 7.808 -18.537 1.00 72.06 88 SER A CA 1
ATOM 683 C C . SER A 1 88 ? 6.939 7.106 -18.946 1.00 72.06 88 SER A C 1
ATOM 685 O O . SER A 1 88 ? 7.903 7.737 -19.378 1.00 72.06 88 SER A O 1
ATOM 687 N N . SER A 1 89 ? 6.962 5.781 -18.866 1.00 69.19 89 SER A N 1
ATOM 688 C CA . SER A 1 89 ? 8.083 4.926 -19.258 1.00 69.19 89 SER A CA 1
ATOM 689 C C . SER A 1 89 ? 8.453 5.044 -20.744 1.00 69.19 89 SER A C 1
ATOM 691 O O . SER A 1 89 ? 9.569 4.686 -21.119 1.00 69.19 89 SER A O 1
ATOM 693 N N . ALA A 1 90 ? 7.555 5.572 -21.585 1.00 67.75 90 ALA A N 1
ATOM 694 C CA . ALA A 1 90 ? 7.861 5.942 -22.967 1.00 67.75 90 ALA A CA 1
ATOM 695 C C . ALA A 1 90 ? 8.801 7.160 -23.038 1.00 67.75 90 ALA A C 1
ATOM 697 O O . ALA A 1 90 ? 9.699 7.214 -23.876 1.00 67.75 90 ALA A O 1
ATOM 698 N N . PHE A 1 91 ? 8.640 8.111 -22.118 1.00 60.97 91 PHE A N 1
ATOM 699 C CA . PHE A 1 91 ? 9.487 9.296 -22.017 1.00 60.97 91 PHE A CA 1
ATOM 700 C C . PHE A 1 91 ? 10.833 8.970 -21.355 1.00 60.97 91 PHE A C 1
ATOM 702 O O . PHE A 1 91 ? 11.876 9.365 -21.863 1.00 60.97 91 PHE A O 1
ATOM 709 N N . SER A 1 92 ? 10.833 8.156 -20.293 1.00 61.59 92 SER A N 1
ATOM 710 C CA . SER A 1 92 ? 12.059 7.733 -19.589 1.00 61.59 92 SER A CA 1
ATOM 711 C C . SER A 1 92 ? 13.033 6.931 -20.472 1.00 61.59 92 SER A C 1
ATOM 713 O O . SER A 1 92 ? 14.246 7.066 -20.330 1.00 61.59 92 SER A O 1
ATOM 715 N N . ARG A 1 93 ? 12.526 6.133 -21.426 1.00 63.91 93 ARG A N 1
ATOM 716 C CA . ARG A 1 93 ? 13.357 5.361 -22.372 1.00 63.91 93 ARG A CA 1
ATOM 717 C C . ARG A 1 93 ? 13.813 6.149 -23.597 1.00 63.91 93 ARG A C 1
ATOM 719 O O . ARG A 1 93 ? 14.492 5.581 -24.451 1.00 63.91 93 ARG A O 1
ATOM 726 N N . SER A 1 94 ? 13.435 7.421 -23.715 1.00 59.94 94 SER A N 1
ATOM 727 C CA . SER A 1 94 ? 13.905 8.245 -24.824 1.00 59.94 94 SER A CA 1
ATOM 728 C C . SER A 1 94 ? 15.410 8.465 -24.666 1.00 59.94 94 SER A C 1
ATOM 730 O O . SER A 1 94 ? 15.843 9.005 -23.646 1.00 59.94 94 SER A O 1
ATOM 732 N N . PRO A 1 95 ? 16.234 8.026 -25.630 1.00 70.44 95 PRO A N 1
ATOM 733 C CA . PRO A 1 95 ? 17.670 8.187 -25.511 1.00 70.44 95 PRO A CA 1
ATOM 734 C C . PRO A 1 95 ? 18.031 9.683 -25.485 1.00 70.44 95 PRO A C 1
ATOM 736 O O . PRO A 1 95 ? 17.336 10.484 -26.114 1.00 70.44 95 PRO A O 1
ATOM 739 N N . PRO A 1 96 ? 19.123 10.088 -24.810 1.00 65.12 96 PRO A N 1
ATOM 740 C CA . PRO A 1 96 ? 19.490 11.502 -24.651 1.00 65.12 96 PRO A CA 1
ATOM 741 C C . PRO A 1 96 ? 19.611 12.279 -25.975 1.00 65.12 96 PRO A C 1
ATOM 743 O O . PRO A 1 96 ? 19.431 13.497 -26.017 1.00 65.12 96 PRO A O 1
ATOM 746 N N . TRP A 1 97 ? 19.885 11.584 -27.084 1.00 64.62 97 TRP A N 1
ATOM 747 C CA . TRP A 1 97 ? 19.926 12.182 -28.419 1.00 64.62 97 TRP A CA 1
ATOM 748 C C . TRP A 1 97 ? 18.538 12.553 -28.969 1.00 64.62 97 TRP A C 1
ATOM 750 O O . TRP A 1 97 ? 18.439 13.474 -29.777 1.00 64.62 97 TRP A O 1
ATOM 760 N N . ALA A 1 98 ? 17.455 11.900 -28.532 1.00 67.25 98 ALA A N 1
ATOM 761 C CA . ALA A 1 98 ? 16.103 12.138 -29.045 1.00 67.25 98 ALA A CA 1
ATOM 762 C C . ALA A 1 98 ? 15.617 13.566 -28.751 1.00 67.25 98 ALA A C 1
ATOM 764 O O . ALA A 1 98 ? 14.973 14.191 -29.594 1.00 67.25 98 ALA A O 1
ATOM 765 N N . LEU A 1 99 ? 16.000 14.119 -27.594 1.00 65.81 99 LEU A N 1
ATOM 766 C CA . LEU A 1 99 ? 15.700 15.505 -27.234 1.00 65.81 99 LEU A CA 1
ATOM 767 C C . LEU A 1 99 ? 16.417 16.504 -28.160 1.00 65.81 99 LEU A C 1
ATOM 769 O O . LEU A 1 99 ? 15.820 17.492 -28.582 1.00 65.81 99 LEU A O 1
ATOM 773 N N . HIS A 1 100 ? 17.667 16.218 -28.535 1.00 63.72 100 HIS A N 1
ATOM 774 C CA . HIS A 1 100 ? 18.447 17.065 -29.442 1.00 63.72 100 HIS A CA 1
ATOM 775 C C . HIS A 1 100 ? 17.851 17.099 -30.855 1.00 63.72 100 HIS A C 1
ATOM 777 O O . HIS A 1 100 ? 17.806 18.163 -31.470 1.00 63.72 100 HIS A O 1
ATOM 783 N N . ILE A 1 101 ? 17.339 15.967 -31.354 1.00 66.69 101 ILE A N 1
ATOM 784 C CA . ILE A 1 101 ? 16.671 15.910 -32.663 1.00 66.69 101 ILE A CA 1
ATOM 785 C C . ILE A 1 101 ? 15.360 16.701 -32.652 1.00 66.69 101 ILE A C 1
ATOM 787 O O . ILE A 1 101 ? 15.097 17.453 -33.589 1.00 66.69 101 ILE A O 1
ATOM 791 N N . LEU A 1 102 ? 14.562 16.586 -31.586 1.00 66.06 102 LEU A N 1
ATOM 792 C CA . LEU A 1 102 ? 13.309 17.332 -31.458 1.00 66.06 102 LEU A CA 1
ATOM 793 C C . LEU A 1 102 ? 13.556 18.852 -31.428 1.00 66.06 102 LEU A C 1
ATOM 795 O O . LEU A 1 102 ? 12.857 19.608 -32.100 1.00 66.06 102 LEU A O 1
ATOM 799 N N . ILE A 1 103 ? 14.591 19.299 -30.708 1.00 68.69 103 ILE A N 1
ATOM 800 C CA . ILE A 1 103 ? 14.989 20.713 -30.656 1.00 68.69 103 ILE A CA 1
ATOM 801 C C . ILE A 1 103 ? 15.500 21.190 -32.021 1.00 68.69 103 ILE A C 1
ATOM 803 O O . ILE A 1 103 ? 15.109 22.267 -32.469 1.00 68.69 103 ILE A O 1
ATOM 807 N N . ALA A 1 104 ? 16.332 20.405 -32.709 1.00 69.12 104 ALA A N 1
ATOM 808 C CA . ALA A 1 104 ? 16.847 20.759 -34.032 1.00 69.12 104 ALA A CA 1
ATOM 809 C C . ALA A 1 104 ? 15.727 20.880 -35.082 1.00 69.12 104 ALA A C 1
ATOM 811 O O . ALA A 1 104 ? 15.727 21.830 -35.863 1.00 69.12 104 ALA A O 1
ATOM 812 N N . LEU A 1 105 ? 14.727 19.990 -35.044 1.00 72.38 105 LEU A N 1
ATOM 813 C CA . LEU A 1 105 ? 13.530 20.068 -35.892 1.00 72.38 105 LEU A CA 1
ATOM 814 C C . LEU A 1 105 ? 12.680 21.315 -35.599 1.00 72.38 105 LEU A C 1
ATOM 816 O O . LEU A 1 105 ? 12.150 21.915 -36.529 1.00 72.38 105 LEU A O 1
ATOM 820 N N . GLN A 1 106 ? 12.582 21.735 -34.333 1.00 72.75 106 GLN A N 1
ATOM 821 C CA . GLN A 1 106 ? 11.802 22.912 -33.929 1.00 72.75 106 GLN A CA 1
ATOM 822 C C . GLN A 1 106 ? 12.522 24.246 -34.211 1.00 72.75 106 GLN A C 1
ATOM 824 O O . GLN A 1 106 ? 11.873 25.277 -34.371 1.00 72.75 106 GLN A O 1
ATOM 829 N N . THR A 1 107 ? 13.859 24.240 -34.252 1.00 75.94 107 THR A N 1
ATOM 830 C CA . THR A 1 107 ? 14.698 25.454 -34.350 1.00 75.94 107 THR A CA 1
ATOM 831 C C . THR A 1 107 ? 15.430 25.607 -35.685 1.00 75.94 107 THR A C 1
ATOM 833 O O . THR A 1 107 ? 16.043 26.645 -35.922 1.00 75.94 107 THR A O 1
ATOM 836 N N . GLY A 1 108 ? 15.368 24.607 -36.572 1.00 74.88 108 GLY A N 1
ATOM 837 C CA . GLY A 1 108 ? 16.031 24.630 -37.881 1.00 74.88 108 GLY A CA 1
ATOM 838 C C . GLY A 1 108 ? 17.560 24.505 -37.822 1.00 74.88 108 GLY A C 1
ATOM 839 O O . GLY A 1 108 ? 18.238 24.818 -38.799 1.00 74.88 108 GLY A O 1
ATOM 840 N N . MET A 1 109 ? 18.118 24.072 -36.689 1.00 72.12 109 MET A N 1
ATOM 841 C CA . MET A 1 109 ? 19.563 23.912 -36.496 1.00 72.12 109 MET A CA 1
ATOM 842 C C . MET A 1 109 ? 20.081 22.630 -37.177 1.00 72.12 109 MET A C 1
ATOM 844 O O . MET A 1 109 ? 19.394 21.605 -37.150 1.00 72.12 109 MET A O 1
ATOM 848 N N . PRO A 1 110 ? 21.296 22.634 -37.761 1.00 66.75 110 PRO A N 1
ATOM 849 C CA . PRO A 1 110 ? 21.868 21.438 -38.371 1.00 66.75 110 PRO A CA 1
ATOM 850 C C . PRO A 1 110 ? 22.166 20.372 -37.308 1.00 66.75 110 PRO A C 1
ATOM 852 O O . PRO A 1 110 ? 22.783 20.655 -36.281 1.00 66.75 110 PRO A O 1
ATOM 855 N N . LEU A 1 111 ? 21.744 19.132 -37.570 1.00 62.53 111 LEU A N 1
ATOM 856 C CA . LEU A 1 111 ? 22.063 17.977 -36.732 1.00 62.53 111 LEU A CA 1
ATOM 857 C C . LEU A 1 111 ? 23.574 17.697 -36.812 1.00 62.53 111 LEU A C 1
ATOM 859 O O . LEU A 1 111 ? 24.068 17.266 -37.852 1.00 62.53 111 LEU A O 1
ATOM 863 N N . ASP A 1 112 ? 24.318 17.937 -35.729 1.00 66.81 112 ASP A N 1
ATOM 864 C CA . ASP A 1 112 ? 25.725 17.530 -35.649 1.00 66.81 112 ASP A CA 1
ATOM 865 C C . ASP A 1 112 ? 25.808 15.992 -35.642 1.00 66.81 112 ASP A C 1
ATOM 867 O O . ASP A 1 112 ? 25.316 15.326 -34.727 1.00 66.81 112 ASP A O 1
ATOM 871 N N . ALA A 1 113 ? 26.454 15.420 -36.661 1.00 56.78 113 ALA A N 1
ATOM 872 C CA . ALA A 1 113 ? 26.652 13.979 -36.826 1.00 56.78 113 ALA A CA 1
ATOM 873 C C . ALA A 1 113 ? 27.352 13.313 -35.621 1.00 56.78 113 ALA A C 1
ATOM 875 O O . ALA A 1 113 ? 27.192 12.109 -35.392 1.00 56.78 113 ALA A O 1
ATOM 876 N N . LYS A 1 114 ? 28.093 14.083 -34.809 1.00 58.31 114 LYS A N 1
ATOM 877 C CA . LYS A 1 114 ? 28.716 13.590 -33.572 1.00 58.31 114 LYS A CA 1
ATOM 878 C C . LYS A 1 114 ? 27.713 13.331 -32.446 1.00 58.31 114 LYS A C 1
ATOM 880 O O . LYS A 1 114 ? 27.995 12.491 -31.594 1.00 58.31 114 LYS A O 1
ATOM 885 N N . ALA A 1 115 ? 26.554 13.992 -32.446 1.00 56.16 115 ALA A N 1
ATOM 886 C CA . ALA A 1 115 ? 25.522 13.820 -31.419 1.00 56.16 115 ALA A CA 1
ATOM 887 C C . ALA A 1 115 ? 24.701 12.527 -31.596 1.00 56.16 115 ALA A C 1
ATOM 889 O O . ALA A 1 115 ? 24.119 12.029 -30.636 1.00 56.16 115 ALA A O 1
ATOM 890 N N . VAL A 1 116 ? 24.675 11.968 -32.811 1.00 53.88 116 VAL A N 1
ATOM 891 C CA . 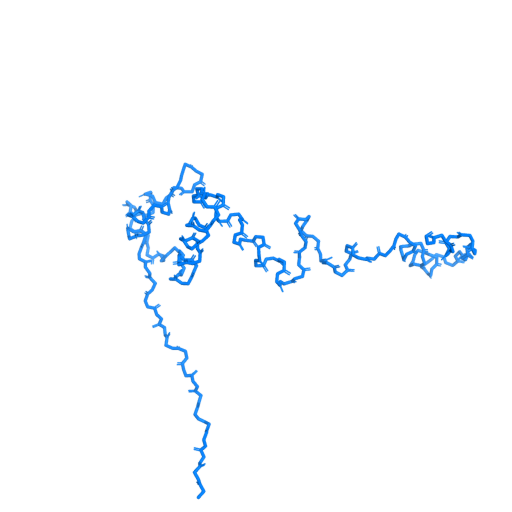VAL A 1 116 ? 23.842 10.806 -33.179 1.00 53.88 116 VAL A CA 1
ATOM 892 C C . VAL A 1 116 ? 24.559 9.461 -32.950 1.00 53.88 116 VAL A C 1
ATOM 894 O O . VAL A 1 116 ? 23.906 8.427 -32.858 1.00 53.88 116 VAL A O 1
ATOM 897 N N . THR A 1 117 ? 25.891 9.450 -32.803 1.00 48.62 117 THR A N 1
ATOM 898 C CA . THR A 1 117 ? 26.710 8.226 -32.987 1.00 48.62 117 THR A CA 1
ATOM 899 C C . THR A 1 117 ? 27.522 7.794 -31.754 1.00 48.62 117 THR A C 1
ATOM 901 O O . THR A 1 117 ? 28.521 7.092 -31.886 1.00 48.62 117 THR A O 1
ATOM 904 N N . ARG A 1 118 ? 27.143 8.181 -30.531 1.00 48.25 118 ARG A N 1
ATOM 905 C CA . ARG A 1 118 ? 27.735 7.581 -29.317 1.00 48.25 118 ARG A CA 1
ATOM 906 C C . ARG A 1 118 ? 26.717 6.685 -28.615 1.00 48.25 118 ARG A C 1
ATOM 908 O O . ARG A 1 118 ? 25.973 7.150 -27.756 1.00 48.25 118 ARG A O 1
ATOM 915 N N . LEU A 1 119 ? 26.684 5.431 -29.080 1.00 53.28 119 LEU A N 1
ATOM 916 C CA . LEU A 1 119 ? 26.261 4.253 -28.311 1.00 53.28 119 LEU A CA 1
ATOM 917 C C . LEU A 1 119 ? 27.207 4.038 -27.125 1.00 53.28 119 LEU A C 1
ATOM 919 O O . LEU A 1 119 ? 28.424 4.284 -27.309 1.00 53.28 119 LEU A O 1
#

pLDDT: mean 74.95, std 12.16, range [45.41, 94.94]